Protein AF-A0A1B0GQW6-F1 (afdb_monomer_lite)

Sequence (69 aa):
KKRMVVPAALKVVRLKPTRKFAYLGRLAHEVGWKYQAVTATLEEKRKEKNVEKKICKFTEVLKTNGLLV

Organism: Mus musculus (NCBI:txid10090)

Foldseek 3Di:
DDDDDDPVPDCVPPPDPPDDDDDPLVVCVVVPNPCSVVVVVVVVVVVVVVVVVVVVVVVVVCVVVVNHD

Secondary structure (DSSP, 8-state):
------GGG-HHHHS-TTS----HHHHHHHTT-TTHHHHHHHHHHHHHHHHHHHHHHHHHHHHHTTS--

InterPro domains:
  IPR036899 Large ribosomal subunit protein uL13 superfamily [G3DSA:3.90.1180.10] (1-35)

pLDDT: mean 91.28, std 4.77, range [66.5, 95.62]

Radius of gyration: 19.0 Å; chains: 1; bounding box: 50×22×41 Å

Structure (mmCIF, N/CA/C/O backbone):
data_AF-A0A1B0GQW6-F1
#
_entry.id   AF-A0A1B0GQW6-F1
#
loop_
_atom_site.group_PDB
_atom_site.id
_atom_site.type_symbol
_atom_site.label_atom_id
_atom_site.label_alt_id
_atom_site.label_comp_id
_atom_site.label_asym_id
_atom_site.label_entity_id
_atom_site.label_seq_id
_atom_site.pdbx_PDB_ins_code
_atom_site.Cartn_x
_atom_site.Cartn_y
_atom_site.Cartn_z
_atom_site.occupancy
_atom_site.B_iso_or_equiv
_atom_site.auth_seq_id
_atom_site.auth_comp_id
_atom_site.auth_asym_id
_atom_site.auth_atom_id
_atom_site.pdbx_PDB_model_num
ATOM 1 N N . LYS A 1 1 ? -10.389 7.610 10.228 1.00 86.56 1 LYS A N 1
ATOM 2 C CA . LYS A 1 1 ? -10.734 8.118 8.874 1.00 86.56 1 LYS A CA 1
ATOM 3 C C . LYS A 1 1 ? -10.701 6.968 7.872 1.00 86.56 1 LYS A C 1
ATOM 5 O O . LYS A 1 1 ? -9.774 6.164 7.937 1.00 86.56 1 LYS A O 1
ATOM 10 N N . LYS A 1 2 ? -11.702 6.859 6.990 1.00 88.62 2 LYS A N 1
ATOM 11 C CA . LYS A 1 2 ? -11.728 5.835 5.933 1.00 88.62 2 LYS A CA 1
ATOM 12 C C . LYS A 1 2 ? -10.644 6.151 4.897 1.00 88.62 2 LYS A C 1
ATOM 14 O O . LYS A 1 2 ? -10.510 7.302 4.490 1.00 88.62 2 LYS A O 1
ATOM 19 N N . ARG A 1 3 ? -9.842 5.151 4.525 1.00 91.19 3 ARG A N 1
ATOM 20 C CA . ARG A 1 3 ? -8.827 5.277 3.469 1.00 91.19 3 ARG A CA 1
ATOM 21 C C . ARG A 1 3 ? -9.468 4.922 2.136 1.00 91.19 3 ARG A C 1
ATOM 23 O O . ARG A 1 3 ? -10.171 3.918 2.061 1.00 91.19 3 ARG A O 1
ATOM 30 N N . MET A 1 4 ? -9.222 5.745 1.126 1.00 95.56 4 MET A N 1
ATOM 31 C CA . MET A 1 4 ? -9.707 5.536 -0.237 1.00 95.56 4 MET A CA 1
ATOM 32 C C . MET A 1 4 ? -8.553 5.067 -1.124 1.00 95.56 4 MET A C 1
ATOM 34 O O . MET A 1 4 ? -7.390 5.341 -0.828 1.00 95.56 4 MET A O 1
ATOM 38 N N . VAL A 1 5 ? -8.879 4.347 -2.194 1.00 94.62 5 VAL A N 1
ATOM 39 C CA . VAL A 1 5 ? -7.917 3.807 -3.163 1.00 94.62 5 VAL A CA 1
ATOM 40 C C . VAL A 1 5 ? -8.290 4.327 -4.544 1.00 94.62 5 VAL A C 1
ATOM 42 O O . VAL A 1 5 ? -9.473 4.382 -4.867 1.00 94.62 5 VAL A O 1
ATOM 45 N N . VAL A 1 6 ? -7.291 4.688 -5.352 1.00 94.69 6 VAL A N 1
ATOM 46 C CA . VAL A 1 6 ? -7.477 5.073 -6.758 1.00 94.69 6 VAL A CA 1
ATOM 47 C C . VAL A 1 6 ? -7.261 3.836 -7.638 1.00 94.69 6 VAL A C 1
ATOM 49 O O . VAL A 1 6 ? -6.115 3.402 -7.786 1.00 94.69 6 VAL A O 1
ATOM 52 N N .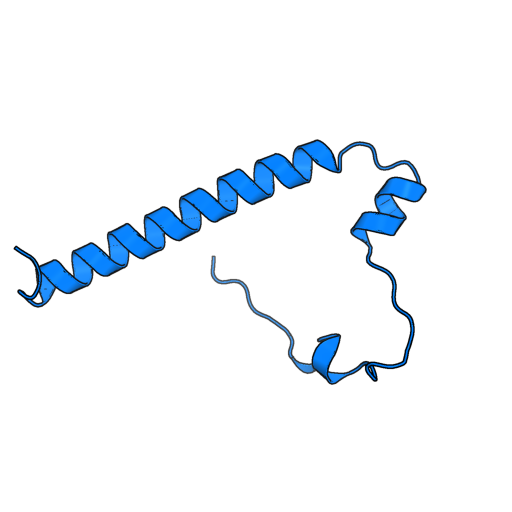 PRO A 1 7 ? -8.311 3.255 -8.247 1.00 95.00 7 PRO A N 1
ATOM 53 C CA . PRO A 1 7 ? -8.186 1.999 -8.994 1.00 95.00 7 PRO A CA 1
ATOM 54 C C . PRO A 1 7 ? -7.266 2.117 -10.214 1.00 95.00 7 PRO A C 1
ATOM 56 O O . PRO A 1 7 ? -6.507 1.203 -10.526 1.00 95.00 7 PRO A O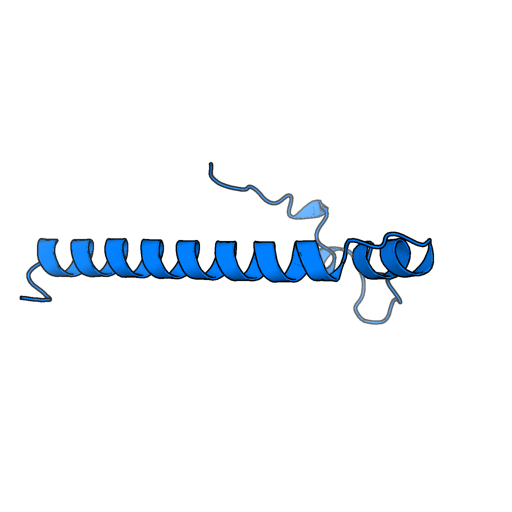 1
ATOM 59 N N . ALA A 1 8 ? -7.275 3.286 -10.861 1.00 94.06 8 ALA A N 1
ATOM 60 C CA . ALA A 1 8 ? -6.469 3.575 -12.040 1.00 94.06 8 ALA A CA 1
ATOM 61 C C . ALA A 1 8 ? -4.952 3.564 -11.785 1.00 94.06 8 ALA A C 1
ATOM 63 O O . ALA A 1 8 ? -4.205 3.486 -12.753 1.00 94.06 8 ALA A O 1
ATOM 64 N N . ALA A 1 9 ? -4.492 3.630 -10.533 1.00 93.50 9 ALA A N 1
ATOM 65 C CA . ALA A 1 9 ? -3.071 3.629 -10.178 1.00 93.50 9 ALA A CA 1
ATOM 66 C C . ALA A 1 9 ? -2.597 2.286 -9.588 1.00 93.50 9 ALA A C 1
ATOM 68 O O . ALA A 1 9 ? -1.450 2.157 -9.162 1.00 93.50 9 ALA A O 1
ATOM 69 N N . LEU A 1 10 ? -3.466 1.272 -9.529 1.00 94.25 10 LEU A N 1
ATOM 70 C CA . LEU A 1 10 ? -3.116 -0.008 -8.923 1.00 94.25 10 LEU A CA 1
ATOM 71 C C . LEU A 1 10 ? -2.162 -0.813 -9.806 1.00 94.25 10 LEU A C 1
ATOM 73 O O . LEU A 1 10 ? -2.453 -1.088 -10.971 1.00 94.25 10 LEU A O 1
ATOM 77 N N . LYS A 1 11 ? -1.070 -1.295 -9.198 1.00 92.31 11 LYS A N 1
ATOM 78 C CA . LYS A 1 11 ? -0.080 -2.169 -9.849 1.00 92.31 11 LYS A CA 1
ATOM 79 C C . LYS A 1 11 ? -0.734 -3.357 -10.555 1.00 92.31 11 LYS A C 1
ATOM 81 O O . LYS A 1 11 ? -0.404 -3.635 -11.696 1.00 92.31 11 LYS A O 1
ATOM 86 N N . VAL A 1 12 ? -1.657 -4.036 -9.872 1.00 91.75 12 VAL A N 1
ATOM 87 C CA . VAL A 1 12 ? -2.325 -5.254 -10.368 1.00 91.75 12 VAL A CA 1
ATOM 88 C C . VAL A 1 12 ? -3.131 -4.986 -11.640 1.00 91.75 12 VAL A C 1
ATOM 90 O O . VAL A 1 12 ? -3.230 -5.857 -12.492 1.00 91.75 12 VAL A O 1
ATOM 93 N N . VAL A 1 13 ? -3.684 -3.778 -11.774 1.00 92.81 13 VAL A N 1
ATOM 94 C CA . VAL A 1 13 ? -4.536 -3.399 -12.907 1.00 92.81 13 VAL A CA 1
ATOM 95 C C . VAL A 1 13 ? -3.703 -2.860 -14.069 1.00 92.81 13 VAL A C 1
ATOM 97 O O . VAL A 1 13 ? -4.001 -3.138 -15.225 1.00 92.81 13 VAL A O 1
ATOM 100 N N . ARG A 1 14 ? -2.671 -2.058 -13.779 1.00 92.12 14 ARG A N 1
ATOM 101 C CA . ARG A 1 14 ? -1.922 -1.320 -14.808 1.00 92.12 14 ARG A CA 1
ATOM 102 C C . ARG A 1 14 ? -0.664 -2.017 -15.303 1.00 92.12 14 ARG A C 1
ATOM 104 O O . ARG A 1 14 ? -0.288 -1.816 -16.454 1.00 92.12 14 ARG A O 1
ATOM 111 N N . LEU A 1 15 ? 0.013 -2.793 -14.461 1.00 95.00 15 LEU A N 1
ATOM 112 C CA . LEU A 1 15 ? 1.281 -3.416 -14.821 1.00 95.00 15 LEU A CA 1
ATOM 113 C C . LEU A 1 15 ? 1.060 -4.868 -15.248 1.00 95.00 15 LEU A C 1
ATOM 115 O O . LEU A 1 15 ? 0.442 -5.650 -14.529 1.00 95.00 15 LEU A O 1
ATOM 119 N N . LYS A 1 16 ? 1.628 -5.257 -16.395 1.00 93.94 16 LYS A N 1
ATOM 120 C CA . LYS A 1 16 ? 1.628 -6.660 -16.826 1.00 93.94 16 LYS A CA 1
ATOM 121 C C . LYS A 1 16 ? 2.430 -7.513 -15.826 1.00 93.94 16 LYS A C 1
ATOM 123 O O . LYS A 1 16 ? 3.528 -7.093 -15.456 1.00 93.94 16 LYS A O 1
ATOM 128 N N . PRO A 1 17 ? 1.969 -8.726 -15.458 1.00 93.56 17 PRO A N 1
ATOM 129 C CA . PRO A 1 17 ? 2.653 -9.574 -14.474 1.00 93.56 17 PRO A CA 1
ATOM 130 C C . PRO A 1 17 ? 4.123 -9.883 -14.793 1.00 93.56 17 PRO A C 1
ATOM 132 O O . PRO A 1 17 ? 4.912 -10.124 -13.888 1.00 93.56 17 PRO A O 1
ATOM 135 N N . THR A 1 18 ? 4.508 -9.848 -16.072 1.00 95.19 18 THR A N 1
ATOM 136 C CA . THR A 1 18 ? 5.870 -10.155 -16.530 1.00 95.19 18 THR A CA 1
ATOM 137 C C . THR A 1 18 ? 6.857 -8.992 -16.398 1.00 95.1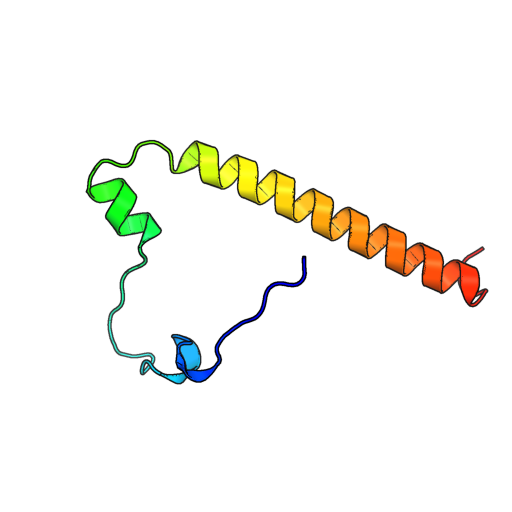9 18 THR A C 1
ATOM 139 O O . THR A 1 18 ? 8.054 -9.174 -16.617 1.00 95.19 18 THR A O 1
ATOM 142 N N . ARG A 1 19 ? 6.394 -7.775 -16.088 1.00 95.62 19 ARG A N 1
ATOM 143 C CA . ARG A 1 19 ? 7.261 -6.594 -15.987 1.00 95.62 19 ARG A CA 1
ATOM 144 C C . ARG A 1 19 ? 7.826 -6.471 -14.571 1.00 95.62 19 ARG A C 1
ATOM 146 O O . ARG A 1 19 ? 7.096 -6.566 -13.587 1.00 95.62 19 ARG A O 1
ATOM 153 N N . LYS A 1 20 ? 9.137 -6.229 -14.478 1.00 94.62 20 LYS A N 1
ATOM 154 C CA . LYS A 1 20 ? 9.834 -6.004 -13.203 1.00 94.62 20 LYS A CA 1
ATOM 155 C C . LYS A 1 20 ? 9.351 -4.699 -12.563 1.00 94.62 20 LYS A C 1
ATOM 157 O O . LYS A 1 20 ? 9.090 -3.722 -13.258 1.00 94.62 20 LYS A O 1
ATOM 162 N N . PHE A 1 21 ? 9.258 -4.686 -11.238 1.00 94.25 21 PHE A N 1
ATOM 163 C CA . PHE A 1 21 ? 8.882 -3.517 -10.446 1.00 94.25 21 PHE A CA 1
ATOM 164 C C . PHE A 1 21 ? 9.693 -3.493 -9.147 1.00 94.25 21 PHE A C 1
ATOM 166 O O . PHE A 1 21 ? 10.249 -4.513 -8.737 1.00 94.25 21 PHE A O 1
ATOM 173 N N . ALA A 1 22 ? 9.744 -2.335 -8.494 1.00 94.00 22 ALA A N 1
ATOM 174 C CA . ALA A 1 22 ? 10.417 -2.160 -7.214 1.00 94.00 22 ALA A CA 1
ATOM 175 C C . ALA A 1 22 ? 9.437 -1.644 -6.159 1.00 94.00 22 ALA A C 1
ATOM 177 O O . ALA A 1 22 ? 8.508 -0.893 -6.460 1.00 94.00 22 ALA A O 1
ATOM 178 N N . TYR A 1 23 ? 9.651 -2.050 -4.910 1.00 93.31 23 TYR A N 1
ATOM 179 C CA . TYR A 1 23 ? 8.942 -1.489 -3.768 1.00 93.31 23 TYR A CA 1
ATOM 180 C C . TYR A 1 23 ? 9.723 -0.293 -3.235 1.00 93.31 23 TYR A C 1
ATOM 182 O O . TYR A 1 23 ? 10.908 -0.414 -2.933 1.00 93.31 23 TYR A O 1
ATOM 190 N N . LEU A 1 24 ? 9.042 0.837 -3.047 1.00 92.38 24 LEU A N 1
ATOM 191 C CA . LEU A 1 24 ? 9.664 2.049 -2.514 1.00 92.38 24 LEU A CA 1
ATOM 192 C C . LEU A 1 24 ? 10.281 1.823 -1.126 1.00 92.38 24 LEU A C 1
ATOM 194 O O . LEU A 1 24 ? 11.357 2.336 -0.854 1.00 92.38 24 LEU A O 1
ATOM 198 N N . GLY A 1 25 ? 9.660 0.988 -0.286 1.00 92.31 25 GLY A N 1
ATOM 199 C CA . GLY A 1 25 ? 10.220 0.629 1.021 1.00 92.31 25 GLY A CA 1
ATOM 200 C C . GLY A 1 25 ? 11.573 -0.085 0.933 1.00 92.31 25 GLY A C 1
ATOM 201 O O . GLY A 1 25 ? 12.450 0.187 1.743 1.00 92.31 25 GLY A O 1
ATOM 202 N N . ARG A 1 26 ? 11.770 -0.939 -0.084 1.00 93.06 26 ARG A N 1
ATOM 203 C CA . ARG A 1 26 ? 13.058 -1.605 -0.325 1.00 93.06 26 ARG A CA 1
ATOM 204 C C . ARG A 1 26 ? 14.115 -0.592 -0.766 1.00 93.06 26 ARG A C 1
ATOM 206 O O . ARG A 1 26 ? 15.195 -0.564 -0.192 1.00 93.06 26 ARG A O 1
ATOM 213 N N . LEU A 1 27 ? 13.783 0.250 -1.747 1.00 94.12 27 LEU A N 1
ATOM 214 C CA . LEU A 1 27 ? 14.701 1.279 -2.246 1.00 94.12 27 LEU A CA 1
ATOM 215 C C . LEU A 1 27 ? 15.110 2.246 -1.135 1.00 94.12 27 LEU A C 1
ATOM 217 O O . LEU A 1 27 ? 16.278 2.580 -1.003 1.00 94.12 27 LEU A O 1
ATOM 221 N N . ALA A 1 28 ? 14.160 2.664 -0.300 1.00 93.56 28 ALA A N 1
ATOM 222 C CA . ALA A 1 28 ? 14.444 3.578 0.792 1.00 93.56 28 ALA A CA 1
ATOM 223 C C . ALA A 1 28 ? 15.436 2.974 1.800 1.00 93.56 28 ALA A C 1
ATOM 225 O O . ALA A 1 28 ? 16.335 3.678 2.248 1.00 93.56 28 ALA A O 1
ATOM 226 N N . HIS A 1 29 ? 15.333 1.678 2.107 1.00 92.12 29 HIS A N 1
ATOM 227 C CA . HIS A 1 29 ? 16.320 0.996 2.946 1.00 92.12 29 HIS A CA 1
ATOM 228 C C . HIS A 1 29 ? 17.709 0.941 2.292 1.00 92.12 29 HIS A C 1
ATOM 230 O O . HIS A 1 29 ? 18.704 1.231 2.949 1.00 92.12 29 HIS A O 1
ATOM 236 N N . GLU A 1 30 ? 17.780 0.624 0.995 1.00 93.31 30 GLU A N 1
ATOM 237 C CA . GLU A 1 30 ? 19.040 0.598 0.230 1.00 93.31 30 GLU A CA 1
ATOM 238 C C . GLU A 1 30 ? 19.718 1.980 0.175 1.00 93.31 30 GLU A C 1
ATOM 240 O O . GLU A 1 30 ? 20.937 2.071 0.277 1.00 93.31 30 GLU A O 1
ATOM 245 N N . VAL A 1 31 ? 18.935 3.060 0.096 1.00 93.50 31 VAL A N 1
ATOM 246 C CA . VAL A 1 31 ? 19.417 4.458 0.085 1.00 93.50 31 VAL A CA 1
ATOM 247 C C . VAL A 1 31 ? 19.742 4.975 1.504 1.00 93.50 31 VAL A C 1
ATOM 249 O O . VAL A 1 31 ? 20.116 6.130 1.692 1.00 93.50 31 VAL A O 1
ATOM 252 N N . GLY A 1 32 ? 19.656 4.119 2.527 1.00 91.12 32 GLY A N 1
ATOM 253 C CA . GLY A 1 32 ? 20.099 4.433 3.888 1.00 91.12 32 GLY A CA 1
ATOM 254 C C . GLY A 1 32 ? 18.996 4.906 4.833 1.00 91.12 32 GLY A C 1
ATOM 255 O O . GLY A 1 32 ? 19.289 5.465 5.895 1.00 91.12 32 GLY A O 1
ATOM 256 N N . TRP A 1 33 ? 17.721 4.676 4.509 1.00 94.50 33 TRP A N 1
ATOM 257 C CA . TRP A 1 33 ? 16.634 4.927 5.451 1.00 94.50 33 TRP A CA 1
ATOM 258 C C . TRP A 1 33 ? 16.598 3.857 6.550 1.00 94.50 33 TRP A C 1
ATOM 260 O O . TRP A 1 33 ? 16.155 2.727 6.353 1.00 94.50 33 TRP A O 1
ATOM 270 N N . LYS A 1 34 ? 17.042 4.240 7.750 1.00 90.56 34 LYS A N 1
ATOM 271 C CA . LYS A 1 34 ? 17.273 3.330 8.888 1.00 90.56 34 LYS A CA 1
ATOM 272 C C . LYS A 1 34 ? 15.999 2.845 9.599 1.00 90.56 34 LYS A C 1
ATOM 274 O O . LYS A 1 34 ? 16.043 1.887 10.362 1.00 90.56 34 LYS A O 1
ATOM 279 N N . TYR A 1 35 ? 14.850 3.486 9.374 1.00 91.94 35 TYR A N 1
ATOM 280 C CA . TYR A 1 35 ? 13.635 3.291 10.185 1.00 91.94 35 TYR A CA 1
ATOM 281 C C . TYR A 1 35 ? 12.667 2.214 9.661 1.00 91.94 35 TYR A C 1
ATOM 283 O O . TYR A 1 35 ? 11.476 2.222 9.992 1.00 91.94 35 TYR A O 1
ATOM 291 N N . GLN A 1 36 ? 13.154 1.253 8.871 1.00 91.12 36 GLN A N 1
ATOM 292 C CA . GLN A 1 36 ? 12.321 0.166 8.348 1.00 91.12 36 GLN A CA 1
ATOM 293 C C . GLN A 1 36 ? 11.726 -0.698 9.474 1.00 91.12 36 GLN A C 1
ATOM 295 O O . GLN A 1 36 ? 10.515 -0.926 9.497 1.00 91.12 36 GLN A O 1
ATOM 300 N N . ALA A 1 37 ? 12.552 -1.139 10.429 1.00 91.31 37 ALA A N 1
ATOM 301 C CA . ALA A 1 37 ? 12.112 -2.000 11.532 1.00 91.31 37 ALA A CA 1
ATOM 302 C C . ALA A 1 37 ? 11.104 -1.294 12.457 1.00 91.31 37 ALA A C 1
ATOM 304 O O . ALA A 1 37 ? 10.089 -1.869 12.851 1.00 91.31 37 ALA A O 1
ATOM 305 N N . VAL A 1 38 ? 11.330 -0.008 12.738 1.00 93.56 38 VAL A N 1
ATOM 306 C CA . VAL A 1 38 ? 10.413 0.808 13.548 1.00 93.56 38 VAL A CA 1
ATOM 307 C C . VAL A 1 38 ? 9.052 0.928 12.861 1.00 93.56 38 VAL A C 1
ATOM 309 O O . VAL A 1 38 ? 8.017 0.721 13.487 1.00 93.56 38 VAL A O 1
ATOM 312 N N . THR A 1 39 ? 9.034 1.178 11.552 1.00 92.31 39 THR A N 1
ATOM 313 C CA . THR A 1 39 ? 7.776 1.268 10.798 1.00 92.31 39 THR A CA 1
ATOM 314 C C . THR A 1 39 ? 7.032 -0.069 10.777 1.00 92.31 39 THR A C 1
ATOM 316 O O . THR A 1 39 ? 5.814 -0.088 10.941 1.00 92.31 39 THR A O 1
ATOM 319 N N . ALA A 1 40 ? 7.746 -1.189 10.628 1.00 92.94 40 ALA A N 1
ATOM 320 C CA . ALA A 1 40 ? 7.145 -2.522 10.623 1.00 92.94 40 ALA A CA 1
ATOM 321 C C . ALA A 1 40 ? 6.438 -2.846 11.951 1.00 92.94 40 ALA A C 1
ATOM 323 O O . ALA A 1 40 ? 5.263 -3.212 11.938 1.00 92.94 40 ALA A O 1
ATOM 324 N N . THR A 1 41 ? 7.108 -2.619 13.086 1.00 95.31 41 THR A N 1
ATOM 325 C CA . THR A 1 41 ? 6.530 -2.870 14.423 1.00 95.31 41 THR A CA 1
ATOM 326 C C . THR A 1 41 ? 5.313 -1.987 14.712 1.00 95.31 41 THR A C 1
ATOM 328 O O . THR A 1 41 ? 4.324 -2.437 15.291 1.00 95.31 41 THR A O 1
ATOM 331 N N . LEU A 1 42 ? 5.336 -0.722 14.283 1.00 95.56 42 LEU A N 1
ATOM 332 C CA . LEU A 1 42 ? 4.201 0.189 14.449 1.00 95.56 42 LEU A CA 1
ATOM 333 C C . LEU A 1 42 ? 3.021 -0.178 13.537 1.00 95.56 42 LEU A C 1
ATOM 335 O O . LEU A 1 42 ? 1.861 -0.062 13.943 1.00 95.56 42 LEU A O 1
ATOM 339 N N . GLU A 1 43 ? 3.293 -0.635 12.314 1.00 93.62 43 GLU A N 1
ATOM 340 C CA . GLU A 1 43 ? 2.264 -1.096 11.381 1.00 93.62 43 GLU A CA 1
ATOM 341 C C . GLU A 1 43 ? 1.588 -2.388 11.857 1.00 93.62 43 GLU A C 1
ATOM 343 O O . GLU A 1 43 ? 0.373 -2.522 11.687 1.00 93.62 43 GLU A O 1
ATOM 348 N N . GLU A 1 44 ? 2.328 -3.302 12.485 1.00 94.81 44 GLU A N 1
ATOM 349 C CA . GLU A 1 44 ? 1.789 -4.515 13.112 1.00 94.81 44 GLU A CA 1
ATOM 350 C C . GLU A 1 44 ? 0.844 -4.175 14.270 1.00 94.81 44 GLU A C 1
ATOM 352 O O . GLU A 1 44 ? -0.353 -4.468 14.185 1.00 94.81 44 GLU A O 1
ATOM 357 N N . LYS A 1 45 ? 1.315 -3.383 15.243 1.00 95.56 45 LYS A N 1
ATOM 358 C CA . LYS A 1 45 ? 0.487 -2.880 16.357 1.00 95.56 45 LYS A CA 1
ATOM 359 C C . LYS A 1 45 ? -0.781 -2.169 15.875 1.00 95.56 45 LYS A C 1
ATOM 361 O O . LYS A 1 45 ? -1.837 -2.230 16.505 1.00 95.56 45 LYS A O 1
ATOM 366 N N . ARG A 1 46 ? -0.713 -1.451 14.746 1.00 94.75 46 ARG A N 1
ATOM 367 C CA . ARG A 1 46 ? -1.888 -0.781 14.166 1.00 94.75 46 ARG A CA 1
ATOM 368 C C . ARG A 1 46 ? -2.866 -1.768 13.523 1.00 94.75 46 ARG A C 1
ATOM 370 O O . ARG A 1 46 ? -4.074 -1.523 13.562 1.00 94.75 46 ARG A O 1
ATOM 377 N N . LYS A 1 47 ? -2.375 -2.832 12.883 1.00 92.81 47 LYS A N 1
ATOM 378 C CA . LYS A 1 47 ? -3.219 -3.871 12.269 1.00 92.81 47 LYS A CA 1
ATOM 379 C C . LYS A 1 47 ? -3.963 -4.662 13.338 1.00 92.81 47 LYS A C 1
ATOM 381 O O . LYS A 1 47 ? -5.170 -4.822 13.185 1.00 92.81 47 LYS A O 1
ATOM 386 N N . GLU A 1 48 ? -3.292 -5.043 14.421 1.00 94.00 48 GLU A N 1
ATOM 387 C CA . GLU A 1 48 ? -3.895 -5.734 15.572 1.00 94.00 48 GLU A CA 1
ATOM 388 C C . GLU A 1 48 ? -5.074 -4.944 16.143 1.00 94.00 48 GLU A C 1
ATOM 390 O O . GLU A 1 48 ? -6.207 -5.420 16.125 1.00 94.00 48 GLU A O 1
ATOM 395 N N . LYS A 1 49 ? -4.855 -3.669 16.493 1.00 91.94 49 LYS A N 1
ATOM 396 C CA . LYS A 1 49 ? -5.920 -2.778 16.990 1.00 91.94 49 LYS A CA 1
ATOM 397 C C . LYS A 1 49 ? -7.086 -2.622 16.014 1.00 91.94 49 LYS A C 1
ATOM 399 O O . LYS A 1 49 ? -8.215 -2.360 16.416 1.00 91.94 49 LYS A O 1
ATOM 404 N N . ASN A 1 50 ? -6.831 -2.708 14.710 1.00 90.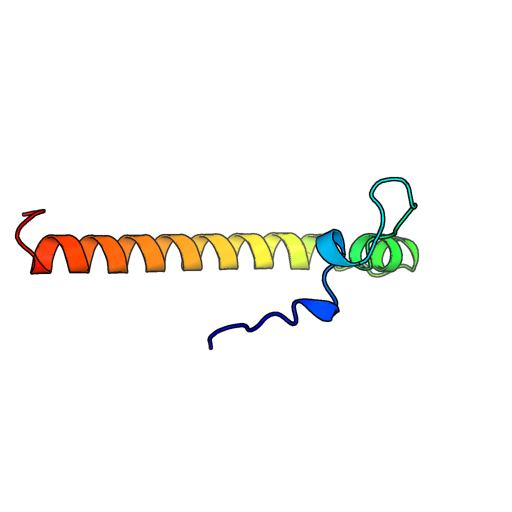44 50 ASN A N 1
ATOM 405 C CA . ASN A 1 50 ? -7.887 -2.631 13.704 1.00 90.44 50 ASN A CA 1
ATOM 406 C C . ASN A 1 50 ? -8.686 -3.939 13.609 1.00 90.44 50 ASN A C 1
ATOM 408 O O . ASN A 1 50 ? -9.889 -3.887 13.368 1.00 90.44 50 ASN A O 1
ATOM 412 N N . VAL A 1 51 ? -8.036 -5.092 13.780 1.00 92.06 51 VAL A N 1
ATOM 413 C CA . VAL A 1 51 ? -8.699 -6.402 13.830 1.00 92.06 51 VAL A CA 1
ATOM 414 C C . VAL A 1 51 ? -9.548 -6.505 15.092 1.00 92.06 51 VAL A C 1
ATOM 416 O O . VAL A 1 51 ? -10.738 -6.780 14.981 1.00 92.06 51 VAL A O 1
ATOM 419 N N . GLU A 1 52 ? -8.993 -6.165 16.252 1.00 89.31 52 GLU A N 1
ATOM 420 C CA . GLU A 1 52 ? -9.711 -6.138 17.531 1.00 89.31 52 GLU A CA 1
ATOM 421 C C . GLU A 1 52 ? -10.974 -5.268 17.454 1.00 89.31 52 GLU A C 1
ATOM 423 O O . GLU A 1 52 ? -12.070 -5.717 17.780 1.00 89.31 52 GLU A O 1
ATOM 428 N N . LYS A 1 53 ? -10.864 -4.052 16.902 1.00 89.06 53 LYS A N 1
ATOM 429 C CA . LYS A 1 53 ? -12.022 -3.166 16.695 1.00 89.06 53 LYS A CA 1
ATOM 430 C C . LYS A 1 53 ? -13.073 -3.749 15.754 1.00 89.06 53 LYS A C 1
ATOM 432 O O . LYS A 1 53 ? -14.260 -3.501 15.948 1.00 89.06 53 LYS A O 1
ATOM 437 N N . LYS A 1 54 ? -12.663 -4.488 14.718 1.00 88.69 54 LYS A N 1
ATOM 438 C CA . LYS A 1 54 ? -13.603 -5.169 13.814 1.00 88.69 54 LYS A CA 1
ATOM 439 C C . LYS A 1 54 ? -14.306 -6.326 14.514 1.00 88.69 54 LYS A C 1
ATOM 441 O O . LYS A 1 54 ? -15.502 -6.481 14.302 1.00 88.69 54 LYS A O 1
ATOM 446 N N . ILE A 1 55 ? -13.585 -7.091 15.336 1.00 90.44 55 ILE A N 1
ATOM 447 C CA . ILE A 1 55 ? -14.144 -8.191 16.129 1.00 90.44 55 ILE A CA 1
ATOM 448 C C . ILE A 1 55 ? -15.149 -7.634 17.132 1.00 90.44 55 ILE A C 1
ATOM 450 O O . ILE A 1 55 ? -16.299 -8.043 17.084 1.00 90.44 55 ILE A O 1
ATOM 454 N N . CYS A 1 56 ? -14.760 -6.648 17.946 1.00 85.94 56 CYS A N 1
ATOM 455 C CA . CYS A 1 56 ? -15.644 -6.013 18.925 1.00 85.94 56 CYS A CA 1
ATOM 456 C C . CYS A 1 56 ? -16.942 -5.517 18.264 1.00 85.94 56 CYS A C 1
ATOM 458 O O . CYS A 1 56 ? -18.040 -5.915 18.649 1.00 85.94 56 CYS A O 1
ATOM 460 N N . LYS A 1 57 ? -16.817 -4.785 17.151 1.00 88.31 57 LYS A N 1
ATOM 461 C CA . LYS A 1 57 ? -17.973 -4.300 16.390 1.00 88.31 57 LYS A CA 1
ATOM 462 C C . LYS A 1 57 ? -18.842 -5.425 15.822 1.00 88.31 57 LYS A C 1
ATOM 464 O O . LYS A 1 57 ? -20.062 -5.311 15.804 1.00 88.31 57 LYS A O 1
ATOM 469 N N . PHE A 1 58 ? -18.237 -6.502 15.327 1.00 89.75 58 PHE A N 1
ATOM 470 C CA . PHE A 1 58 ? -18.984 -7.654 14.826 1.00 89.75 58 PHE A CA 1
ATOM 471 C C . PHE A 1 58 ? -19.707 -8.389 15.964 1.00 89.75 58 PHE A C 1
ATOM 473 O O . PHE A 1 58 ? -20.880 -8.721 15.823 1.00 89.75 58 PHE A O 1
ATOM 480 N N . THR A 1 59 ? -19.053 -8.569 17.115 1.00 87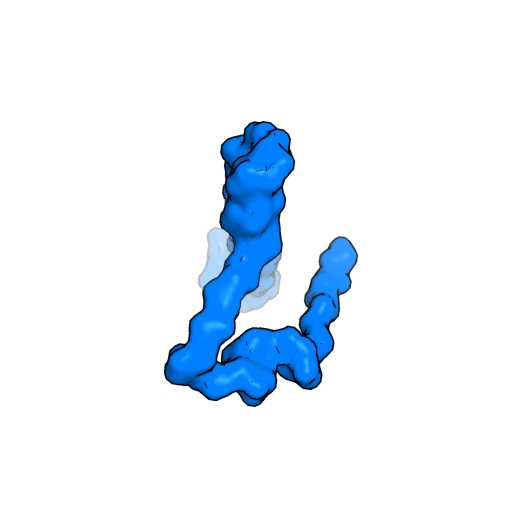.19 59 THR A N 1
ATOM 481 C CA . THR A 1 59 ? -19.664 -9.184 18.301 1.00 87.19 59 THR A CA 1
ATOM 482 C C . THR A 1 59 ? -20.813 -8.348 18.859 1.00 87.19 59 THR A C 1
ATOM 484 O O . THR A 1 59 ? -21.837 -8.910 19.228 1.00 87.19 59 THR A O 1
ATOM 487 N N . GLU A 1 60 ? -20.699 -7.017 18.858 1.00 88.00 60 GLU A N 1
ATOM 488 C CA . GLU A 1 60 ? -21.791 -6.107 19.226 1.00 88.00 60 GLU A CA 1
ATOM 489 C C . GLU A 1 60 ? -22.998 -6.280 18.300 1.00 88.00 60 GLU A C 1
ATOM 491 O O . GLU A 1 60 ? -24.125 -6.417 18.770 1.00 88.00 60 GLU A O 1
ATOM 496 N N . VAL A 1 61 ? -22.775 -6.348 16.984 1.00 89.38 61 VAL A N 1
ATOM 497 C CA . VAL A 1 61 ? -23.848 -6.573 16.003 1.00 89.38 61 VAL A CA 1
ATOM 498 C C . VAL A 1 61 ? -24.546 -7.917 16.237 1.00 89.38 61 VAL A C 1
ATOM 500 O O . VAL A 1 61 ? -25.772 -7.979 16.188 1.00 89.38 61 VAL A O 1
ATOM 503 N N . LEU A 1 62 ? -23.801 -8.987 16.528 1.00 89.38 62 LEU A N 1
ATOM 504 C CA . LEU A 1 62 ? -24.396 -10.299 16.809 1.00 89.38 62 LEU A CA 1
ATOM 505 C C . LEU A 1 62 ? -25.220 -10.310 18.103 1.00 89.38 62 LEU A C 1
ATOM 507 O O . LEU A 1 62 ? -26.304 -10.892 18.112 1.00 89.38 62 LEU A O 1
ATOM 511 N N . LYS A 1 63 ? -24.755 -9.618 19.151 1.00 88.69 63 LYS A N 1
ATOM 512 C CA . LYS A 1 63 ? -25.517 -9.413 20.394 1.00 88.69 63 LYS A CA 1
ATOM 513 C C . LYS A 1 63 ? -26.792 -8.604 20.156 1.00 88.69 63 LYS A C 1
ATOM 515 O O . LYS A 1 63 ? -27.852 -8.964 20.649 1.00 88.69 63 LYS A O 1
ATOM 520 N N . THR A 1 64 ? -26.713 -7.553 19.336 1.00 88.62 64 THR A N 1
ATOM 521 C CA . THR A 1 64 ? -27.871 -6.704 18.989 1.00 88.62 64 THR A CA 1
ATOM 522 C C . THR A 1 64 ? -28.948 -7.492 18.237 1.00 88.62 64 THR A C 1
ATOM 524 O O . THR A 1 64 ? -30.136 -7.285 18.453 1.00 88.62 64 THR A O 1
ATOM 527 N N . ASN A 1 65 ? -28.531 -8.422 17.375 1.00 91.19 65 ASN A N 1
ATOM 528 C CA . ASN A 1 65 ? -29.428 -9.289 16.610 1.00 91.19 65 ASN A CA 1
ATOM 529 C C . ASN A 1 65 ? -29.861 -10.557 17.376 1.00 91.19 65 ASN A C 1
ATOM 531 O O . ASN A 1 65 ? -30.504 -11.419 16.784 1.00 91.19 65 ASN A O 1
ATOM 535 N N . GLY A 1 66 ? -29.486 -10.708 18.655 1.00 82.00 66 GLY A N 1
ATOM 536 C CA . GLY A 1 66 ? -29.869 -11.852 19.495 1.00 82.00 66 GLY A CA 1
ATOM 537 C C . GLY A 1 66 ? -29.251 -13.197 19.088 1.00 82.00 66 GLY A C 1
ATOM 538 O O . GLY A 1 66 ? -29.706 -14.243 19.536 1.00 82.00 66 GLY A O 1
ATOM 539 N N . LEU A 1 67 ? -28.224 -13.184 18.233 1.00 82.00 67 LEU A N 1
ATOM 540 C CA . LEU A 1 67 ? -27.516 -14.379 17.74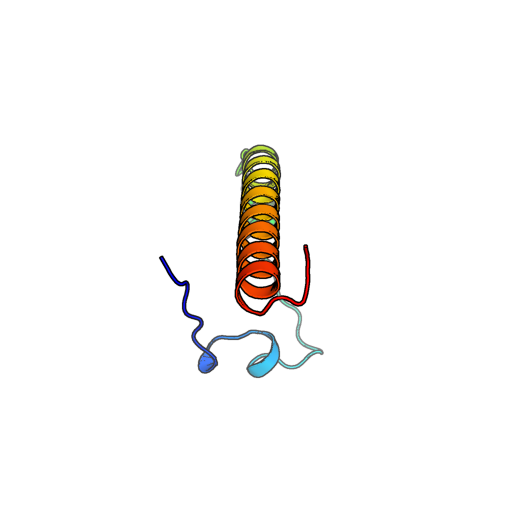6 1.00 82.00 67 LEU A CA 1
ATOM 541 C C . LEU A 1 67 ? -26.423 -14.860 18.707 1.00 82.00 67 LEU A C 1
ATOM 543 O O . LEU A 1 67 ? -25.921 -15.973 18.570 1.00 82.00 67 LEU A O 1
ATOM 547 N N . LEU A 1 68 ? -26.014 -14.001 19.635 1.00 73.00 68 LEU A N 1
ATOM 548 C CA . LEU A 1 68 ? -24.942 -14.255 20.585 1.00 73.00 68 LEU A CA 1
ATOM 549 C C . LEU A 1 68 ? -25.398 -13.678 21.926 1.00 73.00 68 LEU A C 1
ATOM 551 O O . LEU A 1 68 ? -25.676 -12.482 22.001 1.00 73.00 68 LEU A O 1
ATOM 555 N N . VAL A 1 69 ? -25.546 -14.546 22.928 1.00 66.50 69 VAL A N 1
ATOM 556 C CA . VAL A 1 69 ? -25.933 -14.173 24.301 1.00 66.50 69 VAL A CA 1
ATOM 557 C C . VAL A 1 69 ? -24.745 -13.537 25.016 1.00 66.50 69 VAL A C 1
ATOM 559 O O . VAL A 1 69 ? -23.624 -14.083 24.894 1.00 66.50 69 VAL A O 1
#